Protein AF-A0A6H1ZC80-F1 (afdb_monomer)

Radius of gyration: 26.36 Å; Cα contacts (8 Å, |Δi|>4): 163; chains: 1; bounding box: 53×32×83 Å

Secondary structure (DSSP, 8-state):
---HHHHHHHHHHHHTTT-HHHHHHHTT--HHHHT-THHHHTSHHHHHHHHHHS-HHHHHHHHHHHHT-EEEEEEEEETTS-HHHHHHHHHHTT-EEEEEEE-SSEEEEEEEEE-HHHHHHHHHHHHHHTT--------------THHHHTTS--

Solvent-accessible surface area (backbone atoms only — not comparable to full-atom values): 8901 Å² total; per-residue (Å²): 129,56,49,75,52,54,54,44,17,55,55,36,16,65,76,59,75,63,42,51,35,63,9,27,43,78,38,71,44,53,69,78,54,19,76,42,46,60,72,50,72,74,28,70,36,44,52,50,54,41,51,73,79,60,32,66,72,58,52,54,50,52,37,52,51,23,64,69,32,63,39,84,42,77,50,78,42,62,64,88,58,48,73,64,59,54,46,52,57,32,46,78,72,74,24,47,79,73,46,79,46,79,58,99,78,34,25,44,35,33,25,41,33,71,31,63,66,48,27,49,54,29,50,53,55,51,36,50,74,69,65,73,50,76,77,82,78,79,76,79,90,66,85,76,61,70,70,68,62,58,73,68,72,82,115

Mean predicted aligned error: 12.0 Å

Foldseek 3Di:
DADPLLVQLVVQCVVVVRQSLVSSVVSPHDNVVSVVSCCNCVDPNNVVVCCVPPNPVVLVVLLVCLLQDKDKDKDKAFPPDDPVNVQVVCVVQPKHWDDWDDDPGIIMTIIIDRPVVSNVVSVVVVCVVVVVDDPPPPPPPDDPPVVVVVVVPPD

Sequence (155 aa):
MATVKQKKAVKKLVENGGNVSKAMEAAGYTKATAKTPQKLTESKGYAEILGEHLPDKLLAKKHKELLEATEIGHMVFPQSMSDAAIKELLATVNCTSKKIQRGDVAVHCWFWARNNKAIKDGLDLAYKIKGSYAPEKKELSGGLNLTQLCDSLDD

Structure (mmCIF, N/CA/C/O backbone):
data_AF-A0A6H1ZC80-F1
#
_entry.id   AF-A0A6H1ZC80-F1
#
loop_
_atom_site.group_PDB
_atom_site.id
_atom_site.type_symbol
_atom_site.label_atom_id
_atom_site.label_alt_id
_atom_site.label_comp_id
_atom_site.label_asym_id
_atom_site.label_entity_id
_atom_site.label_seq_id
_atom_site.pdbx_PDB_ins_code
_atom_site.Cartn_x
_atom_site.Cartn_y
_atom_site.Cartn_z
_atom_site.occupancy
_atom_site.B_iso_or_equiv
_atom_site.auth_seq_id
_atom_site.auth_comp_id
_atom_site.auth_asym_id
_atom_site.auth_atom_id
_atom_site.pdbx_PDB_model_num
ATOM 1 N N . MET A 1 1 ? -28.147 -4.164 17.551 1.00 79.50 1 MET A N 1
ATOM 2 C CA . MET A 1 1 ? -28.225 -2.716 17.279 1.00 79.50 1 MET A CA 1
ATOM 3 C C . MET A 1 1 ? -27.293 -1.966 18.213 1.00 79.50 1 MET A C 1
ATOM 5 O O . MET A 1 1 ? -27.450 -2.030 19.432 1.00 79.50 1 MET A O 1
ATOM 9 N N . ALA A 1 2 ? -26.325 -1.260 17.638 1.00 86.88 2 ALA A N 1
ATOM 10 C CA . ALA A 1 2 ? -25.368 -0.455 18.375 1.00 86.88 2 ALA A CA 1
ATOM 11 C C . ALA A 1 2 ? -26.032 0.696 19.148 1.00 86.88 2 ALA A C 1
ATOM 13 O O . ALA A 1 2 ? -26.836 1.461 18.609 1.00 86.88 2 ALA A O 1
ATOM 14 N N . THR A 1 3 ? -25.651 0.842 20.414 1.00 91.31 3 THR A N 1
ATOM 15 C CA . THR A 1 3 ? -26.177 1.888 21.300 1.00 91.31 3 THR A CA 1
ATOM 16 C C . THR A 1 3 ? -25.625 3.268 20.937 1.00 91.31 3 THR A C 1
ATOM 18 O O . THR A 1 3 ? -24.534 3.400 20.377 1.00 91.31 3 THR A O 1
ATOM 21 N N . VAL A 1 4 ? -26.337 4.330 21.332 1.00 91.75 4 VAL A N 1
ATOM 22 C CA . VAL A 1 4 ? -25.896 5.723 21.117 1.00 91.75 4 VAL A CA 1
ATOM 23 C C . VAL A 1 4 ? -24.516 5.983 21.740 1.00 91.75 4 VAL A C 1
ATOM 25 O O . VAL A 1 4 ? -23.675 6.643 21.128 1.00 91.75 4 VAL A O 1
ATOM 28 N N . LYS A 1 5 ? -24.240 5.410 22.923 1.00 90.94 5 LYS A N 1
ATOM 29 C CA . LYS A 1 5 ? -22.928 5.517 23.583 1.00 90.94 5 LYS A CA 1
ATOM 30 C C . LYS A 1 5 ? -21.819 4.821 22.791 1.00 90.94 5 LYS A C 1
ATOM 32 O O . LYS A 1 5 ? -20.749 5.405 22.643 1.00 90.94 5 LYS A O 1
ATOM 37 N N . GLN A 1 6 ? -22.077 3.635 22.234 1.00 89.06 6 GLN A N 1
ATOM 38 C CA . GLN A 1 6 ? -21.110 2.934 21.378 1.00 89.06 6 GLN A CA 1
ATOM 39 C C . GLN A 1 6 ? -20.815 3.730 20.104 1.00 89.06 6 GLN A C 1
ATOM 41 O O . GLN A 1 6 ? -19.649 3.947 19.792 1.00 89.06 6 GLN A O 1
ATOM 46 N N . LYS A 1 7 ? -21.843 4.256 19.423 1.00 90.56 7 LYS A N 1
ATOM 47 C CA . LYS A 1 7 ? -21.660 5.109 18.232 1.00 90.56 7 LYS A CA 1
ATOM 48 C C . LYS A 1 7 ? -20.801 6.339 18.539 1.00 90.56 7 LYS A C 1
ATOM 50 O O . LYS A 1 7 ? -19.865 6.649 17.804 1.00 90.56 7 LYS A O 1
ATOM 55 N N . LYS A 1 8 ? -21.067 7.010 19.666 1.00 92.69 8 LYS A N 1
ATOM 56 C CA . LYS A 1 8 ? -20.270 8.158 20.123 1.00 92.69 8 LYS A CA 1
ATOM 57 C C . LYS A 1 8 ? -18.825 7.762 20.449 1.00 92.69 8 LYS A C 1
ATOM 59 O O . LYS A 1 8 ? -17.911 8.492 20.074 1.00 92.69 8 LYS A O 1
ATOM 64 N N . ALA A 1 9 ? -18.615 6.618 21.099 1.00 90.12 9 ALA A N 1
ATOM 65 C CA . ALA A 1 9 ? -17.280 6.112 21.415 1.00 90.12 9 ALA A CA 1
ATOM 66 C C . ALA A 1 9 ? -16.478 5.779 20.153 1.00 90.12 9 ALA A C 1
ATOM 68 O O . ALA A 1 9 ? -15.327 6.189 20.061 1.00 90.12 9 ALA A O 1
ATOM 69 N N . VAL A 1 10 ? -17.079 5.129 19.150 1.00 86.88 10 VAL A N 1
ATOM 70 C CA . VAL A 1 10 ? -16.406 4.858 17.865 1.00 86.88 10 VAL A CA 1
ATOM 71 C C . VAL A 1 10 ? -16.059 6.157 17.136 1.00 86.88 10 VAL A C 1
ATOM 73 O O . VAL A 1 10 ? -14.940 6.308 16.654 1.00 86.88 10 VAL A O 1
ATOM 76 N N . LYS A 1 11 ? -16.958 7.149 17.125 1.00 88.00 11 LYS A N 1
ATOM 77 C CA . LYS A 1 11 ? -16.650 8.468 16.551 1.00 88.00 11 LYS A CA 1
ATOM 78 C C . LYS A 1 11 ? -15.438 9.115 17.237 1.00 88.00 11 LYS A C 1
ATOM 80 O O . LYS A 1 11 ? -14.509 9.558 16.568 1.00 88.00 11 LYS A O 1
ATOM 85 N N . LYS A 1 12 ? -15.411 9.111 18.575 1.00 89.25 12 LYS A N 1
ATOM 86 C CA . LYS A 1 12 ? -14.281 9.633 19.360 1.00 89.25 12 LYS A CA 1
ATOM 87 C C . LYS A 1 12 ? -13.003 8.812 19.206 1.00 89.25 12 LYS A C 1
ATOM 89 O O . LYS A 1 12 ? -11.919 9.368 19.342 1.00 89.25 12 LYS A O 1
ATOM 94 N N . LEU A 1 13 ? -13.111 7.521 18.906 1.00 86.94 13 LEU A N 1
ATOM 95 C CA . LEU A 1 13 ? -11.965 6.655 18.644 1.00 86.94 13 LEU A CA 1
ATOM 96 C C . LEU A 1 13 ? -11.207 7.117 17.401 1.00 86.94 13 LEU A C 1
ATOM 98 O O . LEU A 1 13 ? -9.985 7.237 17.449 1.00 86.94 13 LEU A O 1
ATOM 102 N N . VAL A 1 14 ? -11.941 7.415 16.327 1.00 82.75 14 VAL A N 1
ATOM 103 C CA . VAL A 1 14 ? -11.368 7.922 15.073 1.00 82.75 14 VAL A CA 1
ATOM 104 C C . VAL A 1 14 ? -10.762 9.311 15.283 1.00 82.75 14 VAL A C 1
ATOM 106 O O . VAL A 1 14 ? -9.623 9.540 14.891 1.00 82.75 14 VAL A O 1
ATOM 109 N N . GLU A 1 15 ? -11.477 10.211 15.965 1.00 83.56 15 GLU A N 1
ATOM 110 C CA . GLU A 1 15 ? -10.996 11.575 16.252 1.00 83.56 15 GLU A CA 1
ATOM 111 C C . GLU A 1 15 ? -9.719 11.593 17.116 1.00 83.56 15 GLU A C 1
ATOM 113 O O . GLU A 1 15 ? -8.847 12.430 16.906 1.00 83.56 15 GLU A O 1
ATOM 118 N N . ASN A 1 16 ? -9.578 10.657 18.063 1.00 83.44 16 ASN A N 1
ATOM 119 C CA . ASN A 1 16 ? -8.455 10.609 19.008 1.00 83.44 16 ASN A CA 1
ATOM 120 C C . ASN A 1 16 ? -7.294 9.700 18.555 1.00 83.44 16 ASN A C 1
ATOM 122 O O . ASN A 1 16 ? -6.452 9.333 19.381 1.00 83.44 16 ASN A O 1
ATOM 126 N N . GLY A 1 17 ? -7.262 9.276 17.288 1.00 75.94 17 GLY A N 1
ATOM 127 C CA . GLY A 1 17 ? -6.166 8.464 16.746 1.00 75.94 17 GLY A CA 1
ATOM 128 C C . GLY A 1 17 ? -6.081 7.041 17.314 1.00 75.94 17 GLY A C 1
ATOM 129 O O . GLY A 1 17 ? -4.992 6.486 17.424 1.00 75.94 17 GLY A O 1
ATOM 130 N N . GLY A 1 18 ? -7.212 6.445 17.704 1.00 80.50 18 GLY A N 1
ATOM 131 C CA . GLY A 1 18 ? -7.282 5.027 18.079 1.00 80.50 18 GLY A CA 1
ATOM 132 C C . GLY A 1 18 ? -7.124 4.713 19.571 1.00 80.50 18 GLY A C 1
ATOM 133 O O . GLY A 1 18 ? -7.110 3.541 19.946 1.00 80.50 18 GLY A O 1
ATOM 134 N N . ASN A 1 19 ? -7.060 5.713 20.457 1.00 88.31 19 ASN A N 1
ATOM 135 C CA . ASN A 1 19 ? -7.059 5.452 21.901 1.00 88.31 19 ASN A CA 1
ATOM 136 C C . ASN A 1 19 ? -8.477 5.130 22.418 1.00 88.31 19 ASN A C 1
ATOM 138 O O . ASN A 1 19 ? -9.277 6.030 22.694 1.00 88.31 19 ASN A O 1
ATOM 142 N N . VAL A 1 20 ? -8.769 3.834 22.570 1.00 87.31 20 VAL A N 1
ATOM 143 C CA . VAL A 1 20 ? -10.092 3.317 22.965 1.00 87.31 20 VAL A CA 1
ATOM 144 C C . VAL A 1 20 ? -10.530 3.812 24.339 1.00 87.31 20 VAL A C 1
ATOM 146 O O . VAL A 1 20 ? -11.660 4.276 24.483 1.00 87.31 20 VAL A O 1
ATOM 149 N N . SER A 1 21 ? -9.646 3.793 25.335 1.00 90.31 21 SER A N 1
ATOM 150 C CA . SER A 1 21 ? -9.979 4.238 26.692 1.00 90.31 21 SER A CA 1
ATOM 151 C C . SER A 1 21 ? -10.374 5.714 26.726 1.00 90.31 21 SER A C 1
ATOM 153 O O . SER A 1 21 ? -11.440 6.051 27.241 1.00 90.31 21 SER A O 1
ATOM 155 N N . LYS A 1 22 ? -9.588 6.596 26.091 1.00 90.88 22 LYS A N 1
ATOM 156 C CA . LYS A 1 22 ? -9.919 8.031 26.000 1.00 90.88 22 LYS A CA 1
ATOM 157 C C . LYS A 1 22 ? -11.225 8.272 25.241 1.00 90.88 22 LYS A C 1
ATOM 159 O O . LYS A 1 22 ? -12.021 9.128 25.624 1.00 90.88 22 LYS A O 1
ATOM 164 N N . ALA A 1 23 ? -11.466 7.512 24.175 1.00 91.69 23 ALA A N 1
ATOM 165 C CA . ALA A 1 23 ? -12.700 7.605 23.404 1.00 91.69 23 ALA A CA 1
ATOM 166 C C . ALA A 1 23 ? -13.936 7.177 24.214 1.00 91.69 23 ALA A C 1
ATOM 168 O O . ALA A 1 23 ? -14.985 7.818 24.122 1.00 91.69 23 ALA A O 1
ATOM 169 N N . MET A 1 24 ? -13.806 6.140 25.048 1.00 93.31 24 MET A N 1
ATOM 170 C CA . MET A 1 24 ? -14.853 5.706 25.976 1.00 93.31 24 MET A CA 1
ATOM 171 C C . MET A 1 24 ? -15.139 6.771 27.043 1.00 93.31 24 MET A C 1
ATOM 173 O O . MET A 1 24 ? -16.303 7.095 27.280 1.00 93.31 24 MET A O 1
ATOM 177 N N . GLU A 1 25 ? -14.116 7.380 27.644 1.00 93.69 25 GLU A N 1
ATOM 178 C CA . GLU A 1 25 ? -14.319 8.477 28.605 1.00 93.69 25 GLU A CA 1
ATOM 179 C C . GLU A 1 25 ? -15.048 9.664 27.957 1.00 93.69 25 GLU A C 1
ATOM 181 O O . GLU A 1 25 ? -16.074 10.116 28.467 1.00 93.69 25 GLU A O 1
ATOM 186 N N . ALA A 1 26 ? -14.608 10.094 26.768 1.00 91.94 26 ALA A N 1
ATOM 187 C CA . ALA A 1 26 ? -15.251 11.171 26.007 1.00 91.94 26 ALA A CA 1
ATOM 188 C C . ALA A 1 26 ? -16.694 10.839 25.564 1.00 91.94 26 ALA A C 1
ATOM 190 O O . ALA A 1 26 ? -17.511 11.733 25.309 1.00 91.94 26 ALA A O 1
ATOM 191 N N . ALA A 1 27 ? -17.032 9.552 25.472 1.00 92.62 27 ALA A N 1
ATOM 192 C CA . ALA A 1 27 ? -18.383 9.077 25.192 1.00 92.62 27 ALA A CA 1
ATOM 193 C C . ALA A 1 27 ? -19.270 8.943 26.445 1.00 92.62 27 ALA A C 1
ATOM 195 O O . ALA A 1 27 ? -20.462 8.658 26.307 1.00 92.62 27 ALA A O 1
ATOM 196 N N . GLY A 1 28 ? -18.735 9.198 27.644 1.00 93.25 28 GLY A N 1
ATOM 197 C CA . GLY A 1 28 ? -19.478 9.164 28.908 1.00 93.25 28 GLY A CA 1
ATOM 198 C C . GLY A 1 28 ? -19.531 7.782 29.566 1.00 93.25 28 GLY A C 1
ATOM 199 O O . GLY A 1 28 ? -20.511 7.460 30.248 1.00 93.25 28 GLY A O 1
ATOM 200 N N . TYR A 1 29 ? -18.521 6.940 29.330 1.00 92.56 29 TYR A N 1
ATOM 201 C CA . TYR A 1 29 ? -18.286 5.738 30.133 1.00 92.56 29 TYR A CA 1
ATOM 202 C C . TYR A 1 29 ? -17.567 6.098 31.438 1.00 92.56 29 TYR A C 1
ATOM 204 O O . TYR A 1 29 ? -16.821 7.072 31.509 1.00 92.56 29 TYR A O 1
ATOM 212 N N . THR A 1 30 ? -17.771 5.291 32.482 1.00 94.19 30 THR A N 1
ATOM 213 C CA . THR A 1 30 ? -17.036 5.459 33.743 1.00 94.19 30 THR A CA 1
ATOM 214 C C . THR A 1 30 ? -15.552 5.161 33.540 1.00 94.19 30 THR A C 1
ATOM 216 O O . THR A 1 30 ? -15.201 4.289 32.742 1.00 94.19 30 THR A O 1
ATOM 219 N N . LYS A 1 31 ? -14.675 5.815 34.316 1.00 92.38 31 LYS A N 1
ATOM 220 C CA . LYS A 1 31 ? -13.219 5.570 34.274 1.00 92.38 31 LYS A CA 1
ATOM 221 C C . LYS A 1 31 ? -12.872 4.086 34.444 1.00 92.38 31 LYS A C 1
ATOM 223 O O . LYS A 1 31 ? -12.019 3.565 33.739 1.00 92.38 31 LYS A O 1
ATOM 228 N N . ALA A 1 32 ? -13.578 3.383 35.333 1.00 92.00 32 ALA A N 1
ATOM 229 C CA . ALA A 1 32 ? -13.392 1.945 35.538 1.00 92.00 32 ALA A CA 1
ATOM 230 C C . ALA A 1 32 ? -13.679 1.129 34.265 1.00 92.00 32 ALA A C 1
ATOM 232 O O . ALA A 1 32 ? -12.927 0.221 33.925 1.00 92.00 32 ALA A O 1
ATOM 233 N N . THR A 1 33 ? -14.733 1.482 33.523 1.00 89.25 33 THR A N 1
ATOM 234 C CA . THR A 1 33 ? -15.087 0.789 32.276 1.00 89.25 33 THR A CA 1
ATOM 235 C C . THR A 1 33 ? -14.151 1.174 31.135 1.00 89.25 33 THR A C 1
ATOM 237 O O . THR A 1 33 ? -13.750 0.310 30.363 1.00 89.25 33 THR A O 1
ATO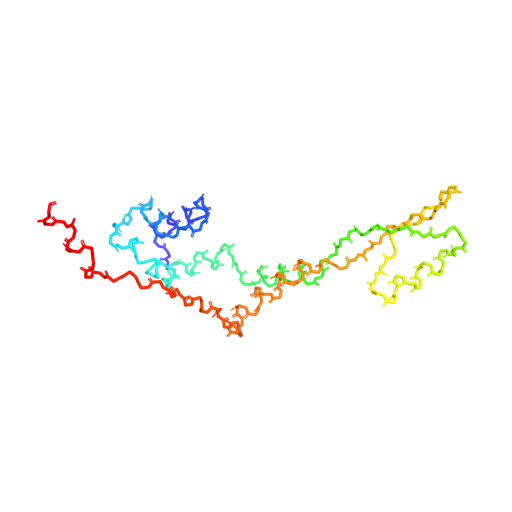M 240 N N . ALA A 1 34 ? -13.759 2.446 31.042 1.00 91.81 34 ALA A N 1
ATOM 241 C CA . ALA A 1 34 ? -12.821 2.925 30.029 1.00 91.81 34 ALA A CA 1
ATOM 242 C C . ALA A 1 34 ? -11.422 2.301 30.165 1.00 91.81 34 ALA A C 1
ATOM 244 O O . ALA A 1 34 ? -10.748 2.080 29.160 1.00 91.81 34 ALA A O 1
ATOM 245 N N . LYS A 1 35 ? -11.007 1.934 31.385 1.00 92.31 35 LYS A N 1
ATOM 246 C CA . LYS A 1 35 ? -9.788 1.144 31.634 1.00 92.31 35 LYS A CA 1
ATOM 247 C C . LYS A 1 35 ? -9.870 -0.307 31.133 1.00 92.31 35 LYS A C 1
ATOM 249 O O . LYS A 1 35 ? -8.862 -0.999 31.159 1.00 92.31 35 LYS A O 1
ATOM 254 N N . THR A 1 36 ? -11.037 -0.772 30.675 1.00 91.38 36 THR A N 1
ATOM 255 C CA . THR A 1 36 ? -11.239 -2.112 30.090 1.00 91.38 36 THR A CA 1
ATOM 256 C C . THR A 1 36 ? -11.784 -1.999 28.653 1.00 91.38 36 THR A C 1
ATOM 258 O O . THR A 1 36 ? -12.970 -2.255 28.415 1.00 91.38 36 THR A O 1
ATOM 261 N N . PRO A 1 37 ? -10.956 -1.584 27.676 1.00 87.12 37 PRO A N 1
ATOM 262 C CA . PRO A 1 37 ? -11.391 -1.296 26.303 1.00 87.12 37 PRO A CA 1
ATOM 263 C C . PRO A 1 37 ? -12.020 -2.491 25.566 1.00 87.12 37 PRO A C 1
ATOM 265 O O . PRO A 1 37 ? -12.864 -2.287 24.692 1.00 87.12 37 PRO A O 1
ATOM 268 N N . GLN A 1 38 ? -11.690 -3.724 25.967 1.00 87.75 38 GLN A N 1
ATOM 269 C CA . GLN A 1 38 ? -12.235 -4.971 25.412 1.00 87.75 38 GLN A CA 1
ATOM 270 C C . GLN A 1 38 ? -13.767 -5.004 25.472 1.00 87.75 38 GLN A C 1
ATOM 272 O O . GLN A 1 38 ? -14.423 -5.444 24.531 1.00 87.75 38 GLN A O 1
ATOM 277 N N . LYS A 1 39 ? -14.359 -4.422 26.527 1.00 87.62 39 LYS A N 1
ATOM 278 C CA . LYS A 1 39 ? -15.821 -4.341 26.691 1.00 87.62 39 LYS A CA 1
ATOM 279 C C . LYS A 1 39 ? -16.511 -3.568 25.567 1.00 87.62 39 LYS A C 1
ATOM 281 O O . LYS A 1 39 ? -17.695 -3.790 25.322 1.00 87.62 39 LYS A O 1
ATOM 286 N N . LEU A 1 40 ? -15.806 -2.643 24.911 1.00 87.25 40 LEU A N 1
ATOM 287 C CA . LEU A 1 40 ? -16.303 -1.958 23.722 1.00 87.25 40 LEU A CA 1
ATOM 288 C C . LEU A 1 40 ? -15.947 -2.743 22.458 1.00 87.25 40 LEU A C 1
ATOM 290 O O . LEU A 1 40 ? -16.848 -3.040 21.677 1.00 87.25 40 LEU A O 1
ATOM 294 N N . THR A 1 41 ? -14.672 -3.082 22.259 1.00 85.19 41 THR A N 1
ATOM 295 C CA . THR A 1 41 ? -14.176 -3.633 20.984 1.00 85.19 41 THR A CA 1
ATOM 296 C C . THR A 1 41 ? -14.695 -5.035 20.671 1.00 85.19 41 THR A C 1
ATOM 298 O O . THR A 1 41 ? -14.851 -5.369 19.503 1.00 85.19 41 THR A O 1
ATOM 301 N N . GLU A 1 42 ? -15.015 -5.838 21.687 1.00 86.44 42 GLU A N 1
ATOM 302 C CA . GLU A 1 42 ? -15.589 -7.186 21.529 1.00 86.44 42 GLU A CA 1
ATOM 303 C C . GLU A 1 42 ? -17.127 -7.175 21.554 1.00 86.44 42 GLU A C 1
ATOM 305 O O . GLU A 1 42 ? -17.784 -8.208 21.424 1.00 86.44 42 GLU A O 1
ATOM 310 N N . SER A 1 43 ? -17.741 -6.001 21.732 1.00 88.69 43 SER A N 1
ATOM 311 C CA . SER A 1 43 ? -19.196 -5.898 21.800 1.00 88.69 43 SER A CA 1
ATOM 312 C C . SER A 1 43 ? -19.844 -6.034 20.419 1.00 88.69 43 SER A C 1
ATOM 314 O O . SER A 1 43 ? -19.366 -5.486 19.426 1.00 88.69 43 SER A O 1
ATOM 316 N N . LYS A 1 44 ? -21.020 -6.677 20.368 1.00 88.00 44 LYS A N 1
ATOM 317 C CA . LYS A 1 44 ? -21.809 -6.824 19.129 1.00 88.00 44 LYS A CA 1
ATOM 318 C C . LYS A 1 44 ? -22.092 -5.481 18.445 1.00 88.00 44 LYS A C 1
ATOM 320 O O . LYS A 1 44 ? -21.993 -5.374 17.233 1.00 88.00 44 LYS A O 1
ATOM 325 N N . GLY A 1 45 ? -22.396 -4.439 19.225 1.00 85.88 45 GLY A N 1
ATOM 326 C CA . GLY A 1 45 ? -22.665 -3.102 18.689 1.00 85.88 45 GLY A CA 1
ATOM 327 C C . GLY A 1 45 ? -21.450 -2.461 18.014 1.00 85.88 45 GLY A C 1
ATOM 328 O O . GLY A 1 45 ? -21.609 -1.746 17.033 1.00 85.88 45 GLY A O 1
ATOM 329 N N . TYR A 1 46 ? -20.238 -2.732 18.497 1.00 83.31 46 TYR A N 1
ATOM 330 C CA . TYR A 1 46 ? -19.014 -2.265 17.846 1.00 83.31 46 TYR A CA 1
ATOM 331 C C . TYR A 1 46 ? -18.778 -2.992 16.517 1.00 83.31 46 TYR A C 1
ATOM 333 O O . TYR A 1 46 ? -18.511 -2.340 15.510 1.00 83.31 46 TYR A O 1
ATOM 341 N N . ALA A 1 47 ? -18.970 -4.315 16.493 1.00 82.19 47 ALA A N 1
ATOM 342 C CA . ALA A 1 47 ? -18.890 -5.108 15.267 1.00 82.19 47 ALA A CA 1
ATOM 343 C C . ALA A 1 47 ? -19.917 -4.660 14.207 1.00 82.19 47 ALA A C 1
ATOM 345 O O . ALA A 1 47 ? -19.572 -4.553 13.036 1.00 82.19 47 ALA A O 1
ATOM 346 N N . GLU A 1 48 ? -21.149 -4.328 14.609 1.00 84.81 48 GLU A N 1
ATOM 347 C CA . GLU A 1 48 ? -22.173 -3.782 13.702 1.00 84.81 48 GLU A CA 1
ATOM 348 C C . GLU A 1 48 ? -21.744 -2.441 13.078 1.00 84.81 48 GLU A C 1
ATOM 350 O O . GLU A 1 48 ? -21.848 -2.274 11.865 1.00 84.81 48 GLU A O 1
ATOM 355 N N . ILE A 1 49 ? -21.217 -1.504 13.882 1.00 83.88 49 ILE A N 1
ATOM 356 C CA . ILE A 1 49 ? -20.724 -0.203 13.388 1.00 83.88 49 ILE A CA 1
ATOM 357 C C . ILE A 1 49 ? -19.562 -0.404 12.403 1.00 83.88 49 ILE A C 1
ATOM 359 O O . ILE A 1 49 ? -19.495 0.275 11.377 1.00 83.88 49 ILE A O 1
ATOM 363 N N . LEU A 1 50 ? -18.648 -1.333 12.700 1.00 80.62 50 LEU A N 1
ATOM 364 C CA . LEU A 1 50 ? -17.559 -1.672 11.785 1.00 80.62 50 LEU A CA 1
ATOM 365 C C . LEU A 1 50 ? -18.077 -2.298 10.492 1.00 80.62 50 LEU A C 1
ATOM 367 O O . LEU A 1 50 ? -17.620 -1.903 9.430 1.00 80.62 50 LEU A O 1
ATOM 371 N N . GLY A 1 51 ? -19.048 -3.208 10.550 1.00 76.38 51 GLY A N 1
ATOM 372 C CA . GLY A 1 51 ? -19.644 -3.793 9.348 1.00 76.38 51 GLY A CA 1
ATOM 373 C C . GLY A 1 51 ? -20.326 -2.755 8.449 1.00 76.38 51 GLY A C 1
ATOM 374 O O . GLY A 1 51 ? -20.257 -2.866 7.227 1.00 76.38 51 GLY A O 1
ATOM 375 N N . GLU A 1 52 ? -20.938 -1.724 9.041 1.00 82.00 52 GLU A N 1
ATOM 376 C CA . GLU A 1 52 ? -21.587 -0.626 8.311 1.00 82.00 52 GLU A CA 1
ATOM 377 C C . GLU A 1 52 ? -20.572 0.303 7.623 1.00 82.00 52 GLU A C 1
ATOM 379 O O . GLU A 1 52 ? -20.738 0.654 6.454 1.00 82.00 52 GLU A O 1
ATOM 384 N N . HIS A 1 53 ? -19.506 0.697 8.326 1.00 79.56 53 HIS A N 1
ATOM 385 C CA . HIS A 1 53 ? -18.558 1.701 7.825 1.00 79.56 53 HIS A CA 1
ATOM 386 C C . HIS A 1 53 ? -17.298 1.125 7.175 1.00 79.56 53 HIS A C 1
ATOM 388 O O . HIS A 1 53 ? -16.635 1.809 6.394 1.00 79.56 53 HIS A O 1
ATOM 394 N N . LEU A 1 54 ? -16.956 -0.118 7.491 1.00 77.00 54 LEU A N 1
ATOM 395 C CA . LEU A 1 54 ? -15.765 -0.813 7.022 1.00 77.00 54 LEU A CA 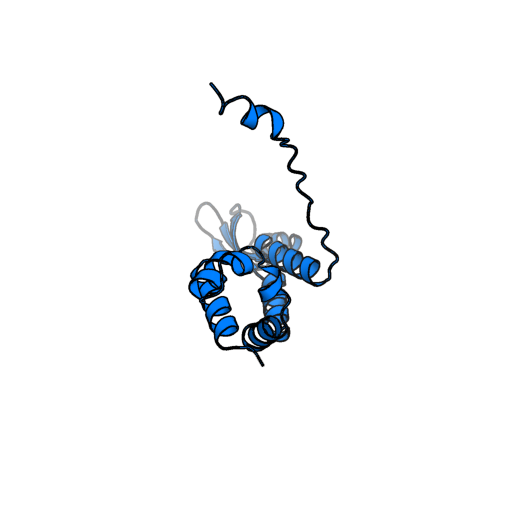1
ATOM 396 C C . LEU A 1 54 ? -16.112 -2.263 6.631 1.00 77.00 54 LEU A C 1
ATOM 398 O O . LEU A 1 54 ? -15.608 -3.209 7.235 1.00 77.00 54 LEU A O 1
ATOM 402 N N . PRO A 1 55 ? -16.977 -2.457 5.619 1.00 80.75 55 PRO A N 1
ATOM 403 C CA . PRO A 1 55 ? -17.399 -3.789 5.211 1.00 80.75 55 PRO A CA 1
ATOM 404 C C . PRO A 1 55 ? -16.229 -4.594 4.630 1.00 80.75 55 PRO A C 1
ATOM 406 O O . PRO A 1 55 ? -15.419 -4.069 3.858 1.00 80.75 55 PRO A O 1
ATOM 409 N N . ASP A 1 56 ? -16.204 -5.900 4.898 1.00 76.75 56 ASP A N 1
ATOM 410 C CA . ASP A 1 56 ? -15.133 -6.814 4.465 1.00 76.75 56 ASP A CA 1
ATOM 411 C C . ASP A 1 56 ? -14.870 -6.769 2.957 1.00 76.75 56 ASP A C 1
ATOM 413 O O . ASP A 1 56 ? -13.728 -6.837 2.505 1.00 76.75 56 ASP A O 1
ATOM 417 N N . LYS A 1 57 ? -15.922 -6.585 2.149 1.00 80.75 57 LYS A N 1
ATOM 418 C CA . LYS A 1 57 ? -15.796 -6.452 0.691 1.00 80.75 57 LYS A CA 1
ATOM 419 C C . LYS A 1 57 ? -14.965 -5.228 0.294 1.00 80.75 57 LYS A C 1
ATOM 421 O O . LYS A 1 57 ? -14.193 -5.296 -0.664 1.00 80.75 57 LYS A O 1
ATOM 426 N N . LEU A 1 58 ? -15.120 -4.112 1.008 1.00 80.75 58 LEU A N 1
ATOM 427 C CA . LEU A 1 58 ? -14.334 -2.902 0.772 1.00 80.75 58 LEU A CA 1
ATOM 428 C C . LEU A 1 58 ? -12.885 -3.108 1.218 1.00 80.75 58 LEU A C 1
ATOM 430 O O . LEU A 1 58 ? -11.975 -2.755 0.469 1.00 80.75 58 LEU A O 1
ATOM 434 N N . LEU A 1 59 ? -12.671 -3.732 2.380 1.00 81.19 59 LEU A N 1
ATOM 435 C CA . LEU A 1 59 ? -11.335 -4.086 2.867 1.00 81.19 59 LEU A CA 1
ATOM 436 C C . LEU A 1 59 ? -10.591 -4.991 1.882 1.00 81.19 59 LEU A C 1
ATOM 438 O O . LEU A 1 59 ? -9.480 -4.666 1.468 1.00 81.19 59 LEU A O 1
ATOM 442 N N . ALA A 1 60 ? -11.227 -6.072 1.425 1.00 83.75 60 ALA A N 1
ATOM 443 C CA . ALA A 1 60 ? -10.650 -6.990 0.446 1.00 83.75 60 ALA A CA 1
ATOM 444 C C . ALA A 1 60 ? -10.297 -6.277 -0.868 1.00 83.75 60 ALA A C 1
ATOM 446 O O . ALA A 1 60 ? -9.221 -6.499 -1.429 1.00 83.75 60 ALA A O 1
ATOM 447 N N . LYS A 1 61 ? -11.166 -5.368 -1.333 1.00 86.81 61 LYS A N 1
ATOM 448 C CA . LYS A 1 61 ? -10.885 -4.535 -2.509 1.00 86.81 61 LYS A CA 1
ATOM 449 C C . LYS A 1 61 ? -9.633 -3.678 -2.295 1.00 86.81 61 LYS A C 1
ATOM 451 O O . LYS A 1 61 ? -8.755 -3.676 -3.152 1.00 86.81 61 LYS A O 1
ATOM 456 N N . LYS A 1 62 ? -9.520 -2.994 -1.153 1.00 86.50 62 LYS A N 1
ATOM 457 C CA . LYS A 1 62 ? -8.352 -2.158 -0.829 1.00 86.50 62 LYS A CA 1
ATOM 458 C C . LYS A 1 62 ? -7.067 -2.964 -0.655 1.00 86.50 62 LYS A C 1
ATOM 460 O O . LYS A 1 62 ? -6.014 -2.519 -1.097 1.00 86.50 62 LYS A O 1
ATOM 465 N N . HIS A 1 63 ? -7.144 -4.168 -0.098 1.00 82.62 63 HIS A N 1
ATOM 466 C CA . HIS A 1 63 ? -5.992 -5.067 -0.019 1.00 82.62 63 HIS A CA 1
ATOM 467 C C . HIS A 1 63 ? -5.501 -5.482 -1.405 1.00 82.62 63 HIS A C 1
ATOM 469 O O . HIS A 1 63 ? -4.299 -5.448 -1.659 1.00 82.62 63 HIS A O 1
ATOM 475 N N . LYS A 1 64 ? -6.415 -5.807 -2.327 1.00 86.88 64 LYS A N 1
ATOM 476 C CA . LYS A 1 64 ? -6.049 -6.090 -3.718 1.00 86.88 64 LYS A CA 1
ATOM 477 C C . LYS A 1 64 ? -5.368 -4.886 -4.381 1.00 86.88 64 LYS A C 1
ATOM 479 O O . LYS A 1 64 ? -4.323 -5.057 -4.997 1.00 86.88 64 LYS A O 1
ATOM 484 N N . GLU A 1 65 ? -5.908 -3.681 -4.188 1.00 88.81 65 GLU A N 1
ATOM 485 C CA . GLU A 1 65 ? -5.303 -2.441 -4.701 1.00 88.81 65 GLU A CA 1
ATOM 486 C C . GLU A 1 65 ? -3.863 -2.240 -4.182 1.00 88.81 65 GLU A C 1
ATOM 488 O O . GLU A 1 65 ? -2.995 -1.830 -4.947 1.00 88.81 65 GLU A O 1
ATOM 493 N N . LEU A 1 66 ? -3.572 -2.576 -2.917 1.00 88.44 66 LEU A N 1
ATOM 494 C CA . LEU A 1 66 ? -2.209 -2.525 -2.365 1.00 88.44 66 LEU A CA 1
ATOM 495 C C . LEU A 1 66 ? -1.272 -3.575 -2.978 1.00 88.44 66 LEU A C 1
ATOM 497 O O . LEU A 1 66 ? -0.110 -3.277 -3.245 1.00 88.44 66 LEU A O 1
ATOM 501 N N . LEU A 1 67 ? -1.762 -4.794 -3.222 1.00 86.00 67 LEU A N 1
ATOM 502 C CA . LEU A 1 67 ? -0.980 -5.872 -3.847 1.00 86.00 67 LEU A CA 1
ATOM 503 C C . LEU A 1 67 ? -0.591 -5.565 -5.301 1.00 86.00 67 LEU A C 1
ATOM 505 O O . LEU A 1 67 ? 0.449 -6.025 -5.788 1.00 86.00 67 LEU A O 1
ATOM 509 N N . GLU A 1 68 ? -1.426 -4.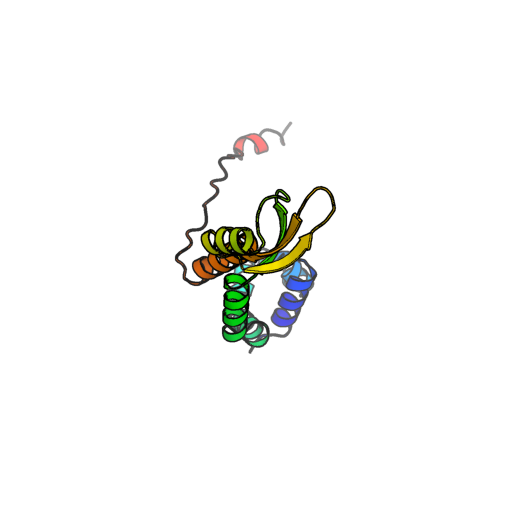783 -5.978 1.00 89.38 68 GLU A N 1
ATOM 510 C CA . GLU A 1 68 ? -1.246 -4.340 -7.360 1.00 89.38 68 GLU A CA 1
ATOM 511 C C . GLU A 1 68 ?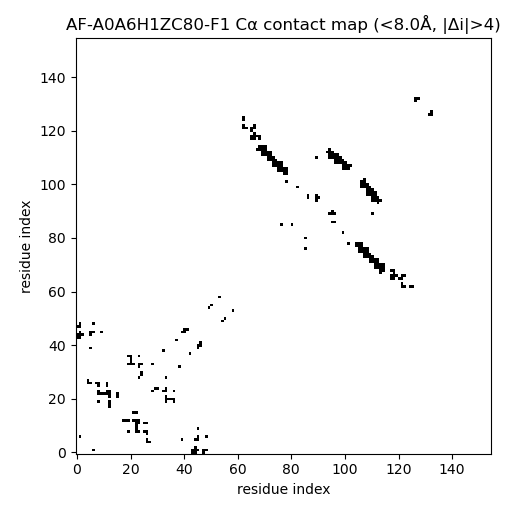 -0.611 -2.940 -7.446 1.00 89.38 68 GLU A C 1
ATOM 513 O O . GLU A 1 68 ? -0.420 -2.418 -8.543 1.00 89.38 68 GLU A O 1
ATOM 51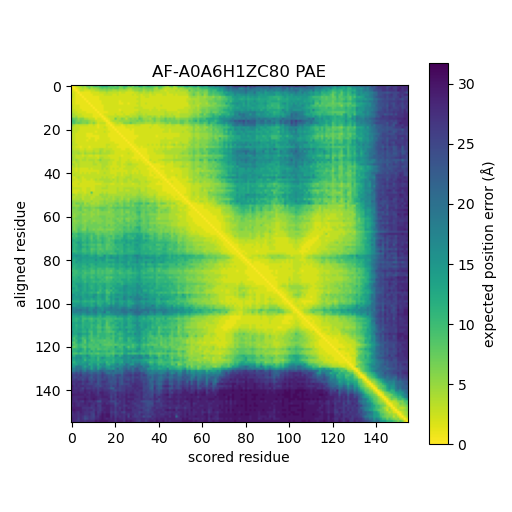8 N N . ALA A 1 69 ? -0.256 -2.325 -6.311 1.00 91.00 69 ALA A N 1
ATOM 519 C CA . ALA A 1 69 ? 0.243 -0.959 -6.277 1.00 91.00 69 ALA A CA 1
ATOM 520 C C . ALA A 1 69 ? 1.572 -0.810 -7.033 1.00 91.00 69 ALA A C 1
ATOM 522 O O . ALA A 1 69 ? 2.547 -1.533 -6.799 1.00 91.00 69 ALA A O 1
ATOM 523 N N . THR A 1 70 ? 1.624 0.199 -7.900 1.00 93.50 70 THR A N 1
ATOM 524 C CA . THR A 1 70 ? 2.815 0.584 -8.662 1.00 93.50 70 THR A CA 1
ATOM 525 C C . THR A 1 70 ? 3.205 2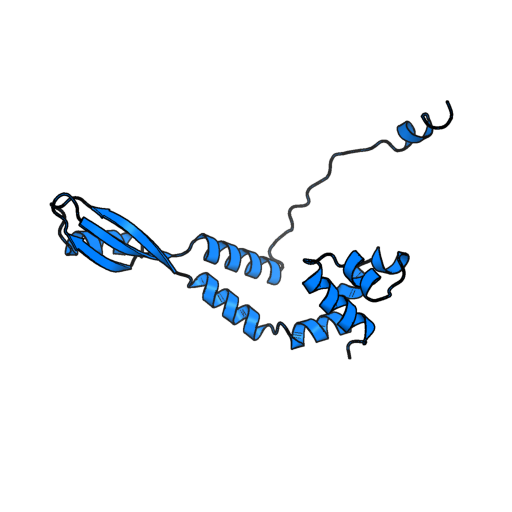.029 -8.386 1.00 93.50 70 THR A C 1
ATOM 527 O O . THR A 1 70 ? 2.346 2.874 -8.137 1.00 93.50 70 THR A O 1
ATOM 530 N N . GLU A 1 71 ? 4.491 2.332 -8.494 1.00 93.88 71 GLU A N 1
ATOM 531 C CA . GLU A 1 71 ? 5.049 3.676 -8.374 1.00 93.88 71 GLU A CA 1
ATOM 532 C C . GLU A 1 71 ? 5.891 4.047 -9.598 1.00 93.88 71 GLU A C 1
ATOM 534 O O . GLU A 1 71 ? 6.305 3.184 -10.376 1.00 93.88 71 GLU A O 1
ATOM 539 N N . ILE A 1 72 ? 6.113 5.348 -9.796 1.00 95.44 72 ILE A N 1
ATOM 540 C CA . ILE A 1 72 ? 6.983 5.833 -10.868 1.00 95.44 72 ILE A CA 1
ATOM 541 C C . ILE A 1 72 ? 8.422 5.789 -10.362 1.00 95.44 72 ILE A C 1
ATOM 543 O O . ILE A 1 72 ? 8.808 6.588 -9.513 1.00 95.44 72 ILE A O 1
ATOM 547 N N . GLY A 1 73 ? 9.209 4.881 -10.929 1.00 93.44 73 GLY A N 1
ATOM 548 C CA . GLY A 1 73 ? 10.658 4.874 -10.805 1.00 93.44 73 GLY A CA 1
ATOM 549 C C . GLY A 1 73 ? 11.307 5.768 -11.859 1.00 93.44 73 GLY A C 1
ATOM 550 O O . GLY A 1 73 ? 10.753 5.998 -12.940 1.00 93.44 73 GLY A O 1
ATOM 551 N N . HIS A 1 74 ? 12.505 6.253 -11.550 1.00 94.81 74 HIS A N 1
ATOM 552 C CA . HIS A 1 74 ? 13.379 6.952 -12.486 1.00 94.81 74 HIS A CA 1
ATOM 553 C C . HIS A 1 74 ? 14.767 6.320 -12.432 1.00 94.81 74 HIS A C 1
ATOM 555 O O . HIS A 1 74 ? 15.299 6.072 -11.353 1.00 94.81 74 HIS A O 1
ATOM 561 N N . MET A 1 75 ? 15.335 6.040 -13.601 1.00 94.44 75 MET A N 1
ATOM 562 C CA . MET A 1 75 ? 16.702 5.553 -13.732 1.00 94.44 75 MET A CA 1
ATOM 563 C C . MET A 1 75 ? 17.366 6.195 -14.944 1.00 94.44 75 MET A C 1
ATOM 565 O O . MET A 1 75 ? 16.702 6.602 -15.904 1.00 94.44 75 MET A O 1
ATOM 569 N N . VAL A 1 76 ? 18.686 6.314 -14.875 1.00 94.94 76 VAL A N 1
ATOM 570 C CA . VAL A 1 76 ? 19.511 6.923 -15.912 1.00 94.94 76 VAL A CA 1
ATOM 571 C C . VAL A 1 76 ? 20.374 5.840 -16.542 1.00 94.94 76 VAL A C 1
ATOM 573 O O . VAL A 1 76 ? 20.978 5.033 -15.841 1.00 94.94 76 VAL A O 1
ATOM 576 N N . PHE A 1 77 ? 20.416 5.836 -17.867 1.00 94.94 77 PHE A N 1
ATOM 577 C CA . PHE A 1 77 ? 21.154 4.882 -18.681 1.00 94.94 77 PHE A CA 1
ATOM 578 C C . PHE A 1 77 ? 22.200 5.598 -19.546 1.00 94.94 77 PHE A C 1
ATOM 580 O O . PHE A 1 77 ? 22.012 6.772 -19.890 1.00 94.94 77 PHE A O 1
ATOM 587 N N . PRO A 1 78 ? 23.288 4.908 -19.934 1.00 94.25 78 PRO A N 1
ATOM 588 C CA . PRO A 1 78 ? 24.263 5.457 -20.870 1.00 94.25 78 PRO A CA 1
ATOM 589 C C . PRO A 1 78 ? 23.640 5.664 -22.257 1.00 94.25 78 PRO A C 1
ATOM 591 O O . PRO A 1 78 ? 22.792 4.884 -22.692 1.00 94.25 78 PRO A O 1
ATOM 594 N N . GLN A 1 79 ? 24.093 6.689 -22.985 1.00 93.38 79 GLN A N 1
ATOM 595 C CA . GLN A 1 79 ? 23.591 7.003 -24.332 1.00 93.38 79 GLN A CA 1
ATOM 596 C C . GLN A 1 79 ? 23.740 5.872 -25.348 1.00 93.38 79 GLN A C 1
ATOM 598 O O . GLN A 1 79 ? 22.893 5.732 -26.233 1.00 93.38 79 GLN A O 1
ATOM 603 N N . SER A 1 80 ? 24.801 5.077 -25.211 1.00 93.12 80 SER A N 1
ATOM 604 C CA . SER A 1 80 ? 25.101 3.946 -26.089 1.00 93.12 80 SER A CA 1
ATOM 605 C C . SER A 1 80 ? 24.059 2.830 -26.009 1.00 93.12 80 SER A C 1
ATOM 607 O O . SER A 1 80 ? 23.975 2.009 -26.919 1.00 93.12 80 SER A O 1
ATOM 609 N N . MET A 1 81 ? 23.251 2.789 -24.947 1.00 93.50 81 MET A N 1
ATOM 610 C CA . MET A 1 81 ? 22.211 1.781 -24.791 1.00 93.50 81 MET A CA 1
ATOM 611 C C . MET A 1 81 ? 20.983 2.150 -25.625 1.00 93.50 81 MET A C 1
ATOM 613 O O . MET A 1 81 ? 20.483 3.273 -25.552 1.00 93.50 81 MET A O 1
ATOM 617 N N . SER A 1 82 ? 20.481 1.205 -26.419 1.00 94.12 82 SER A N 1
ATOM 618 C CA . SER A 1 82 ? 19.273 1.391 -27.227 1.00 94.12 82 SER A CA 1
ATOM 619 C C . SER A 1 82 ? 18.005 1.349 -26.368 1.00 94.12 82 SER A C 1
ATOM 621 O O . SER A 1 82 ? 17.972 0.735 -25.302 1.00 94.12 82 SER A O 1
ATOM 623 N N . ASP A 1 83 ? 16.923 1.964 -26.848 1.00 92.56 83 ASP A N 1
ATOM 624 C CA . ASP A 1 83 ? 15.626 1.934 -26.156 1.00 92.56 83 ASP A CA 1
ATOM 625 C C . ASP A 1 83 ? 15.090 0.500 -26.003 1.00 92.56 83 ASP A C 1
ATOM 627 O O . ASP A 1 83 ? 14.414 0.195 -25.022 1.00 92.56 83 ASP A O 1
ATOM 631 N N . ALA A 1 84 ? 15.400 -0.385 -26.959 1.00 94.19 84 ALA A N 1
ATOM 632 C CA . ALA A 1 84 ? 15.047 -1.802 -26.898 1.00 94.19 84 ALA A CA 1
ATOM 633 C C . ALA A 1 84 ? 15.780 -2.509 -25.749 1.00 94.19 84 ALA A C 1
ATOM 635 O O . ALA A 1 84 ? 15.130 -3.142 -24.922 1.00 94.19 84 ALA A O 1
ATOM 636 N N . ALA A 1 85 ? 17.095 -2.303 -25.627 1.00 94.38 85 ALA A N 1
ATOM 637 C CA . ALA A 1 85 ? 17.886 -2.867 -24.535 1.00 94.38 85 ALA A CA 1
ATOM 638 C C . ALA A 1 85 ? 17.422 -2.352 -23.159 1.00 94.38 85 ALA A C 1
ATOM 640 O O . ALA A 1 85 ? 17.328 -3.123 -22.206 1.00 94.38 85 ALA A O 1
ATOM 641 N N . ILE A 1 86 ? 17.056 -1.066 -23.057 1.00 94.00 86 ILE A N 1
ATOM 642 C CA . ILE A 1 86 ? 16.481 -0.490 -21.827 1.00 94.00 86 ILE A CA 1
ATOM 643 C C . ILE A 1 86 ? 15.163 -1.190 -21.461 1.00 94.00 86 ILE A C 1
ATOM 645 O O . ILE A 1 86 ? 14.943 -1.530 -20.297 1.00 94.00 86 ILE A O 1
ATOM 649 N N . LYS A 1 87 ? 14.278 -1.420 -22.439 1.00 94.88 87 LYS A N 1
ATOM 650 C CA . LYS A 1 87 ? 12.999 -2.111 -22.216 1.00 94.88 87 LYS A CA 1
ATOM 651 C C . LYS A 1 87 ? 13.193 -3.569 -21.808 1.00 94.88 87 LYS A C 1
ATOM 653 O O . LYS A 1 87 ? 12.511 -4.016 -20.890 1.00 94.88 87 LYS A O 1
ATOM 658 N N . GLU A 1 88 ? 14.119 -4.280 -22.446 1.00 95.12 88 GLU A N 1
ATOM 659 C CA . GLU A 1 88 ? 14.462 -5.660 -22.086 1.00 95.12 88 GLU A CA 1
ATOM 660 C C . GLU A 1 88 ? 14.991 -5.740 -20.655 1.00 95.12 88 GLU A C 1
ATOM 662 O O . GLU A 1 88 ? 14.501 -6.553 -19.872 1.00 95.12 88 GLU A O 1
ATOM 667 N N . LEU A 1 89 ? 15.903 -4.840 -20.271 1.00 94.19 89 LEU A N 1
ATOM 668 C CA . LEU A 1 89 ? 16.428 -4.796 -18.909 1.00 94.19 89 LEU A CA 1
ATOM 669 C C . LEU A 1 89 ? 15.309 -4.561 -17.884 1.00 94.19 89 LEU A C 1
ATOM 671 O O . LEU A 1 89 ? 15.230 -5.274 -16.885 1.00 94.19 89 LEU A O 1
ATOM 675 N N . LEU A 1 90 ? 14.411 -3.603 -18.136 1.00 93.75 90 LEU A N 1
ATOM 676 C CA . LEU A 1 90 ? 13.277 -3.344 -17.243 1.00 93.75 90 LEU A CA 1
ATOM 677 C C . LEU A 1 90 ? 12.338 -4.553 -17.144 1.00 93.75 90 LEU A C 1
ATOM 679 O O . LEU A 1 90 ? 11.870 -4.867 -16.048 1.00 93.75 90 LEU A O 1
ATOM 683 N N . ALA A 1 91 ? 12.112 -5.269 -18.246 1.00 92.88 91 ALA A N 1
ATOM 684 C CA . ALA A 1 91 ? 11.291 -6.474 -18.245 1.00 92.88 91 ALA A CA 1
ATOM 685 C C . ALA A 1 91 ? 11.884 -7.587 -17.359 1.00 92.88 91 ALA A C 1
ATOM 687 O O . ALA A 1 91 ? 11.119 -8.273 -16.682 1.00 92.88 91 ALA A O 1
ATOM 688 N N . THR A 1 92 ? 13.218 -7.720 -17.270 1.00 93.88 92 THR A N 1
ATOM 689 C CA . THR A 1 92 ? 13.859 -8.726 -16.389 1.00 93.88 92 THR A CA 1
ATOM 690 C C . THR A 1 92 ? 13.514 -8.550 -14.907 1.00 93.88 92 THR A C 1
ATOM 692 O O . THR A 1 92 ? 13.486 -9.520 -14.153 1.00 93.88 92 THR A O 1
ATOM 695 N N . VAL A 1 93 ? 13.201 -7.320 -14.492 1.00 90.69 93 VAL A N 1
ATOM 696 C CA . VAL A 1 93 ? 12.817 -6.967 -13.116 1.00 90.69 93 VAL A CA 1
ATOM 697 C C . VAL A 1 93 ? 11.322 -6.657 -12.987 1.00 90.69 93 VAL A C 1
ATOM 699 O O . VAL A 1 93 ? 10.899 -6.002 -12.034 1.00 90.69 93 VAL A O 1
ATOM 702 N N . ASN A 1 94 ? 10.505 -7.126 -13.937 1.00 90.19 94 ASN A N 1
ATOM 703 C CA . ASN A 1 94 ? 9.053 -6.911 -13.985 1.00 90.19 94 ASN A CA 1
ATOM 704 C C . ASN A 1 94 ? 8.641 -5.426 -13.954 1.00 90.19 94 ASN A C 1
ATOM 706 O O . ASN A 1 94 ? 7.593 -5.071 -13.409 1.00 90.19 94 ASN A O 1
ATOM 710 N N . CYS A 1 95 ? 9.465 -4.550 -14.527 1.00 92.56 95 CYS A N 1
ATOM 711 C CA . CYS A 1 95 ? 9.180 -3.128 -14.671 1.00 92.56 95 CYS A CA 1
ATOM 712 C C . CYS A 1 95 ? 8.740 -2.810 -16.102 1.00 92.56 95 CYS A C 1
ATOM 714 O O . CYS A 1 95 ? 9.231 -3.388 -17.069 1.00 92.56 95 CYS A O 1
ATOM 716 N N . THR A 1 96 ? 7.827 -1.849 -16.253 1.00 91.75 96 THR A N 1
ATOM 717 C CA . THR A 1 96 ? 7.337 -1.418 -17.575 1.00 91.75 96 THR A CA 1
ATOM 718 C C . THR A 1 96 ? 7.768 0.015 -17.858 1.00 91.75 96 THR A C 1
ATOM 720 O O . THR A 1 96 ? 7.456 0.917 -17.080 1.00 91.75 96 THR A O 1
ATOM 723 N N . SER A 1 97 ? 8.460 0.258 -18.976 1.00 91.38 97 SER A N 1
ATOM 724 C CA . SER A 1 97 ? 8.866 1.614 -19.369 1.00 91.38 97 SER A CA 1
ATOM 725 C C . SER A 1 97 ? 7.641 2.500 -19.616 1.00 91.38 97 SER A C 1
ATOM 727 O O . SER A 1 97 ? 6.760 2.131 -20.392 1.00 91.38 97 SER A O 1
ATOM 729 N N . LYS A 1 98 ? 7.611 3.688 -19.011 1.00 93.38 98 LYS A N 1
ATOM 730 C CA . LYS A 1 98 ? 6.569 4.702 -19.214 1.00 93.38 98 LYS A CA 1
ATOM 731 C C . LYS A 1 98 ? 7.015 5.775 -20.201 1.00 93.38 98 LYS A C 1
ATOM 733 O O . LYS A 1 98 ? 6.254 6.159 -21.082 1.00 93.38 98 LYS A O 1
ATOM 738 N N . LYS A 1 99 ? 8.237 6.282 -20.031 1.00 93.81 99 LYS A N 1
ATOM 739 C CA . LYS A 1 99 ? 8.812 7.330 -20.877 1.00 93.81 99 LYS A CA 1
ATOM 740 C C . LYS A 1 99 ? 10.323 7.168 -20.926 1.00 93.81 99 LYS A C 1
ATOM 742 O O . LYS A 1 99 ? 10.948 7.017 -19.882 1.00 93.81 99 LYS A O 1
ATOM 747 N N . ILE A 1 100 ? 10.889 7.257 -22.122 1.00 94.19 100 ILE A N 1
ATOM 748 C CA . ILE A 1 100 ? 12.333 7.314 -22.347 1.00 94.19 100 ILE A CA 1
ATOM 749 C C . ILE A 1 100 ? 12.625 8.668 -22.991 1.00 94.19 100 ILE A C 1
ATOM 751 O O . ILE A 1 100 ? 11.960 9.056 -23.950 1.00 94.19 100 ILE A O 1
ATOM 755 N N . GLN A 1 101 ? 13.570 9.412 -22.430 1.00 94.12 101 GLN A N 1
ATOM 756 C CA . GLN A 1 101 ? 14.012 10.701 -22.947 1.00 94.12 101 GLN A CA 1
ATOM 757 C C . GLN A 1 101 ? 15.527 10.680 -23.093 1.00 94.12 101 GLN A C 1
ATOM 759 O O . GLN A 1 101 ? 16.250 10.490 -22.116 1.00 94.12 101 GLN A O 1
ATOM 764 N N . ARG A 1 102 ? 16.003 10.890 -24.317 1.00 91.75 102 ARG A N 1
ATOM 765 C CA . ARG A 1 102 ? 17.429 11.000 -24.620 1.00 91.75 102 ARG A CA 1
ATOM 766 C C . ARG A 1 102 ? 17.846 12.460 -24.482 1.00 91.75 102 ARG A C 1
ATOM 768 O O . ARG A 1 102 ? 17.249 13.320 -25.121 1.00 91.75 102 ARG A O 1
ATOM 775 N N . GLY A 1 103 ? 18.809 12.727 -23.608 1.00 88.75 103 GLY A N 1
ATOM 776 C CA . GLY A 1 103 ? 19.525 14.000 -23.552 1.00 88.75 103 GLY A CA 1
ATOM 777 C C . GLY A 1 103 ? 20.928 13.847 -24.132 1.00 88.75 103 GLY A C 1
ATOM 778 O O . GLY A 1 103 ? 21.295 12.757 -24.566 1.00 88.75 103 GLY A O 1
ATOM 779 N N . ASP A 1 104 ? 21.723 14.913 -24.075 1.00 86.44 104 ASP A N 1
ATOM 780 C CA . ASP A 1 104 ? 23.055 14.982 -24.702 1.00 86.44 104 ASP A CA 1
ATOM 781 C C . ASP A 1 104 ? 24.143 14.173 -23.985 1.00 86.44 104 ASP A C 1
ATOM 783 O O . ASP A 1 104 ? 25.178 13.887 -24.577 1.00 86.44 104 ASP A O 1
ATOM 787 N N . VAL A 1 105 ? 23.901 13.758 -22.737 1.00 90.00 105 VAL A N 1
ATOM 788 C CA . VAL A 1 105 ? 24.874 13.001 -21.924 1.00 90.00 105 VAL A CA 1
ATOM 789 C C . VAL A 1 105 ? 24.318 11.658 -21.447 1.00 90.00 105 VAL A C 1
ATOM 791 O O . VAL A 1 105 ? 25.070 10.713 -21.216 1.00 90.00 105 VAL A O 1
ATOM 794 N N . ALA A 1 106 ? 22.997 11.532 -21.311 1.00 93.94 106 ALA A N 1
ATOM 795 C CA . ALA A 1 106 ? 22.378 10.334 -20.761 1.00 93.94 106 ALA A CA 1
ATOM 796 C C . ALA A 1 106 ? 20.944 10.125 -21.255 1.00 93.94 106 ALA A C 1
ATOM 798 O O . ALA A 1 106 ? 20.298 11.030 -21.792 1.00 93.94 106 ALA A O 1
ATOM 799 N N . VAL A 1 107 ? 20.433 8.917 -21.031 1.00 95.44 107 VAL A N 1
ATOM 800 C CA . VAL A 1 107 ? 19.045 8.549 -21.312 1.00 95.44 107 VAL A CA 1
ATOM 801 C C . VAL A 1 107 ? 18.288 8.431 -19.996 1.00 95.44 107 VAL A C 1
ATOM 803 O O . VAL A 1 107 ? 18.600 7.590 -19.157 1.00 95.44 107 VAL A O 1
ATOM 806 N N . HIS A 1 108 ? 17.275 9.269 -19.812 1.00 94.38 108 HIS A N 1
ATOM 807 C CA . HIS A 1 108 ? 16.390 9.228 -18.655 1.00 94.38 108 HIS A CA 1
ATOM 808 C C . HIS A 1 108 ? 15.215 8.302 -18.952 1.00 94.38 108 HIS A C 1
ATOM 810 O O . HIS A 1 108 ? 14.486 8.507 -19.924 1.00 94.38 108 HIS A O 1
ATOM 816 N N . CYS A 1 109 ? 15.002 7.305 -18.100 1.00 94.75 109 CYS A N 1
ATOM 817 C CA . CYS A 1 109 ? 13.879 6.391 -18.214 1.00 94.75 109 CYS A CA 1
ATOM 818 C C . CYS A 1 109 ? 13.001 6.472 -16.968 1.00 94.75 109 CYS A C 1
ATOM 820 O O . CYS A 1 109 ? 13.452 6.217 -15.851 1.00 94.75 109 CYS A O 1
ATOM 822 N N . TRP A 1 110 ? 11.726 6.776 -17.178 1.00 96.19 110 TRP A N 1
ATOM 823 C CA . TRP A 1 110 ? 10.678 6.618 -16.179 1.00 96.19 110 TRP A CA 1
ATOM 824 C C . TRP A 1 110 ? 9.943 5.318 -16.441 1.00 96.19 110 TRP A C 1
ATOM 826 O O . TRP A 1 110 ? 9.576 5.025 -17.583 1.00 96.19 110 TRP A O 1
ATOM 836 N N . PHE A 1 111 ? 9.703 4.549 -15.391 1.00 95.44 111 PHE A N 1
ATOM 837 C CA . PHE A 1 111 ? 9.082 3.234 -15.486 1.00 95.44 111 PHE A CA 1
ATOM 838 C C . PHE A 1 111 ? 8.128 3.000 -14.323 1.00 95.44 111 PHE A C 1
ATOM 840 O O . PHE A 1 111 ? 8.217 3.643 -13.280 1.00 95.44 111 PHE A O 1
ATOM 847 N N . TRP A 1 112 ? 7.194 2.084 -14.526 1.00 94.50 112 TRP A N 1
ATOM 848 C CA . TRP A 1 112 ? 6.348 1.568 -13.466 1.00 94.50 112 TRP A CA 1
ATOM 849 C C . TRP A 1 112 ? 7.106 0.475 -12.724 1.00 94.50 112 TRP A C 1
ATOM 851 O O . TRP A 1 112 ? 7.453 -0.549 -13.318 1.00 94.50 112 TRP A O 1
ATOM 861 N N . ALA A 1 113 ? 7.363 0.722 -11.445 1.00 92.56 113 ALA A N 1
ATOM 862 C CA . ALA A 1 113 ? 7.897 -0.243 -10.497 1.00 92.56 113 ALA A CA 1
ATOM 863 C C . ALA A 1 113 ? 6.779 -0.713 -9.564 1.00 92.56 113 ALA A C 1
ATOM 865 O O . ALA A 1 113 ? 5.808 0.009 -9.333 1.00 92.56 113 ALA A O 1
ATOM 866 N N . ARG A 1 114 ? 6.907 -1.911 -8.996 1.00 90.62 114 ARG A N 1
ATOM 867 C CA . ARG A 1 114 ? 6.004 -2.352 -7.926 1.00 90.62 114 ARG A CA 1
ATOM 868 C C . ARG A 1 114 ? 6.309 -1.579 -6.647 1.00 90.62 114 ARG A C 1
ATOM 870 O O . ARG A 1 114 ? 7.466 -1.496 -6.245 1.00 90.62 114 ARG A O 1
ATOM 877 N N . ASN A 1 115 ? 5.273 -1.073 -5.981 1.00 91.00 115 ASN A N 1
ATOM 878 C CA . ASN A 1 115 ? 5.431 -0.411 -4.692 1.00 91.00 115 ASN A CA 1
ATOM 879 C C . ASN A 1 115 ? 5.558 -1.474 -3.592 1.00 91.00 115 ASN A C 1
ATOM 881 O O . ASN A 1 115 ? 4.575 -1.895 -2.976 1.00 91.00 115 ASN A O 1
ATOM 885 N N . ASN A 1 116 ? 6.786 -1.936 -3.360 1.00 88.31 116 ASN A N 1
ATOM 886 C CA . ASN A 1 116 ? 7.070 -3.035 -2.433 1.00 88.31 116 ASN A CA 1
ATOM 887 C C . ASN A 1 116 ? 6.617 -2.733 -0.998 1.00 88.31 116 ASN A C 1
ATOM 889 O O . ASN A 1 116 ? 6.218 -3.650 -0.279 1.00 88.31 116 ASN A O 1
ATOM 893 N N . LYS A 1 117 ? 6.633 -1.458 -0.585 1.00 89.06 117 LYS A N 1
ATOM 894 C CA . LYS A 1 117 ? 6.136 -1.049 0.732 1.00 89.06 117 LYS A CA 1
ATOM 895 C C . LYS A 1 117 ? 4.623 -1.245 0.830 1.00 89.06 117 LYS A C 1
ATOM 897 O O . LYS A 1 117 ? 4.165 -1.895 1.764 1.00 89.06 117 LYS A O 1
ATOM 902 N N . ALA A 1 118 ? 3.861 -0.733 -0.136 1.00 88.06 118 ALA A N 1
ATOM 903 C CA . ALA A 1 118 ? 2.408 -0.888 -0.175 1.00 88.06 118 ALA A CA 1
ATOM 904 C C . ALA A 1 118 ? 1.995 -2.368 -0.221 1.00 88.06 118 ALA A C 1
ATOM 906 O O . ALA A 1 118 ? 1.096 -2.784 0.507 1.00 88.06 118 ALA A O 1
ATOM 907 N N . ILE A 1 119 ? 2.707 -3.175 -1.011 1.00 86.50 119 ILE A N 1
ATOM 908 C CA . ILE A 1 119 ? 2.480 -4.621 -1.110 1.00 86.50 119 ILE A CA 1
ATOM 909 C C . ILE A 1 119 ? 2.755 -5.310 0.230 1.00 86.50 119 ILE A C 1
ATOM 911 O O . ILE A 1 119 ? 1.932 -6.104 0.684 1.00 86.50 119 ILE A O 1
ATOM 915 N N . LYS A 1 120 ? 3.884 -4.999 0.883 1.00 87.06 120 LYS A N 1
ATOM 916 C CA . LYS A 1 120 ? 4.221 -5.529 2.212 1.00 87.06 120 LYS A CA 1
ATOM 917 C C . LYS A 1 120 ? 3.141 -5.179 3.234 1.00 87.06 120 LYS A C 1
ATOM 919 O O . LYS A 1 120 ? 2.693 -6.069 3.951 1.00 87.06 120 LYS A O 1
ATOM 924 N N . ASP A 1 121 ? 2.718 -3.918 3.282 1.00 82.44 121 ASP A N 1
ATOM 925 C CA . ASP A 1 121 ? 1.703 -3.448 4.228 1.00 82.44 121 ASP A CA 1
ATOM 926 C C . ASP A 1 121 ? 0.349 -4.144 3.976 1.00 82.44 121 ASP A C 1
ATOM 928 O O . ASP A 1 121 ? -0.314 -4.585 4.915 1.00 82.44 121 ASP A O 1
ATOM 932 N N . GLY A 1 122 ? -0.038 -4.334 2.710 1.00 82.00 122 GLY A N 1
ATOM 933 C CA . GLY A 1 122 ? -1.236 -5.096 2.344 1.00 82.00 122 GLY A CA 1
ATOM 934 C C . GLY A 1 122 ? -1.162 -6.577 2.741 1.00 82.00 122 GLY A C 1
ATOM 935 O O . GLY A 1 122 ? -2.141 -7.130 3.247 1.00 82.00 122 GLY A O 1
ATOM 936 N N . LEU A 1 123 ? -0.002 -7.218 2.556 1.00 78.62 123 LEU A N 1
ATOM 937 C CA . LEU A 1 123 ? 0.233 -8.607 2.970 1.00 78.62 123 LEU A CA 1
ATOM 938 C C . LEU A 1 123 ? 0.200 -8.766 4.493 1.00 78.62 123 LEU A C 1
ATOM 940 O O . LEU A 1 123 ? -0.435 -9.694 4.991 1.00 78.62 123 LEU A O 1
ATOM 944 N N . ASP A 1 124 ? 0.847 -7.863 5.226 1.00 80.81 124 ASP A N 1
ATOM 945 C CA . ASP A 1 124 ? 0.863 -7.859 6.692 1.00 80.81 124 ASP A CA 1
ATOM 946 C C . ASP A 1 124 ? -0.563 -7.782 7.264 1.00 80.81 124 ASP A C 1
ATOM 948 O O . ASP A 1 124 ? -0.965 -8.605 8.092 1.00 80.81 124 ASP A O 1
ATOM 952 N N . LEU A 1 125 ? -1.383 -6.864 6.741 1.00 75.31 125 LEU A N 1
ATOM 953 C CA . LEU A 1 125 ? -2.796 -6.759 7.113 1.00 75.31 125 LEU A CA 1
ATOM 954 C C . LEU A 1 125 ? -3.582 -8.033 6.773 1.00 75.31 125 LEU A C 1
ATOM 956 O O . LEU A 1 125 ? -4.375 -8.504 7.590 1.00 75.31 125 LEU A O 1
ATOM 960 N N . ALA A 1 126 ? -3.353 -8.629 5.601 1.00 70.75 126 ALA A N 1
ATOM 961 C CA . ALA A 1 126 ? -4.031 -9.859 5.199 1.00 70.75 126 ALA A CA 1
ATOM 962 C C . ALA A 1 126 ? -3.698 -11.049 6.122 1.00 70.75 126 ALA A C 1
ATOM 964 O O . ALA A 1 126 ? -4.604 -11.781 6.533 1.00 70.75 126 ALA A O 1
ATOM 965 N N . TYR A 1 127 ? -2.428 -11.231 6.498 1.00 68.38 127 TYR A N 1
ATOM 966 C CA . TYR A 1 127 ? -2.017 -12.308 7.408 1.00 68.38 127 TYR A CA 1
ATOM 967 C C . TYR A 1 127 ? -2.539 -12.115 8.836 1.00 68.38 127 TYR A C 1
ATOM 969 O O . TYR A 1 127 ? -2.909 -13.103 9.480 1.00 68.38 127 TYR A O 1
ATOM 977 N N . LYS A 1 128 ? -2.626 -10.866 9.315 1.00 70.19 128 LYS A N 1
ATOM 978 C CA . LYS A 1 128 ? -3.252 -10.536 10.607 1.00 70.19 128 LYS A CA 1
ATOM 979 C C . LYS A 1 128 ? -4.725 -10.929 10.639 1.00 70.19 128 LYS A C 1
ATOM 981 O O . LYS A 1 128 ? -5.163 -11.552 11.600 1.00 70.19 128 LYS A O 1
ATOM 986 N N . ILE A 1 129 ? -5.467 -10.650 9.567 1.00 65.19 129 ILE A N 1
ATOM 987 C CA . ILE A 1 129 ? -6.879 -11.047 9.450 1.00 65.19 129 ILE A CA 1
ATOM 988 C C . ILE A 1 129 ? -7.030 -12.573 9.393 1.00 65.19 129 ILE A C 1
ATOM 990 O O . ILE A 1 129 ? -7.925 -13.123 10.028 1.00 65.19 129 ILE A O 1
ATOM 994 N N . LYS A 1 130 ? -6.140 -13.277 8.680 1.00 56.62 130 LYS A N 1
ATOM 995 C CA . LYS A 1 130 ? -6.165 -14.749 8.575 1.00 56.62 130 LYS A CA 1
ATOM 996 C C . LYS A 1 130 ? -5.807 -15.458 9.897 1.00 56.62 130 LYS A C 1
ATOM 998 O O . LYS A 1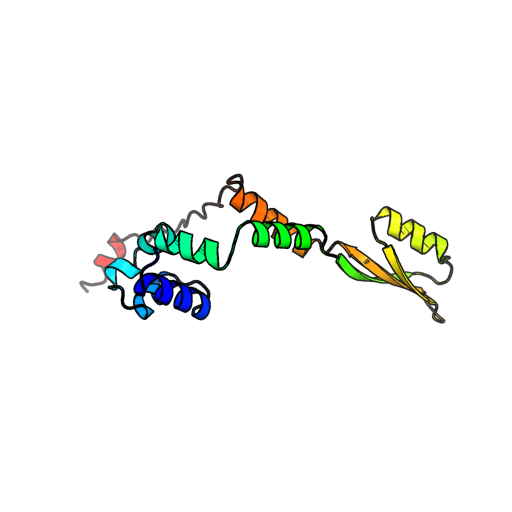 130 ? -5.818 -16.685 9.951 1.00 56.62 130 LYS A O 1
ATOM 1003 N N . GLY A 1 131 ? -5.432 -14.719 10.946 1.00 54.94 131 GLY A N 1
ATOM 1004 C CA . GLY A 1 131 ? -4.989 -15.289 12.223 1.00 54.94 131 GLY A CA 1
ATOM 1005 C C . GLY A 1 131 ? -3.677 -16.076 12.123 1.00 54.94 131 GLY A C 1
ATOM 1006 O O . GLY A 1 131 ? -3.323 -16.802 13.043 1.00 54.94 131 GLY A O 1
ATOM 1007 N N . SER A 1 132 ? -2.950 -15.954 11.006 1.00 50.09 132 SER A N 1
ATOM 1008 C CA . SER A 1 132 ? -1.653 -16.617 10.787 1.00 50.09 132 SER A CA 1
ATOM 1009 C C . SER A 1 132 ? -0.482 -15.791 11.335 1.00 50.09 132 SER A C 1
ATOM 1011 O O . SER A 1 132 ? 0.654 -16.253 11.350 1.00 50.09 132 SER A O 1
ATOM 1013 N N . TYR A 1 133 ? -0.762 -14.556 11.760 1.00 43.56 133 TYR A N 1
ATOM 1014 C CA . TYR A 1 133 ? 0.201 -13.632 12.341 1.00 43.56 133 TYR A CA 1
ATOM 1015 C C . TYR A 1 133 ? 0.228 -13.818 13.862 1.00 43.56 133 TYR A C 1
ATOM 1017 O O . TYR A 1 133 ? -0.691 -13.390 14.562 1.00 43.56 133 TYR A O 1
ATOM 1025 N N . ALA A 1 134 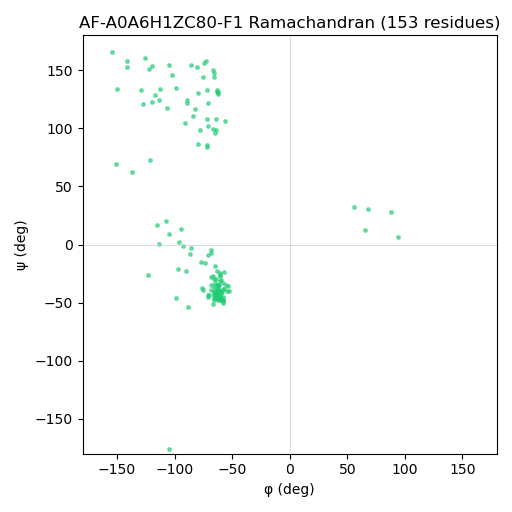? 1.270 -14.462 14.387 1.00 47.03 134 ALA A N 1
ATOM 1026 C CA . ALA A 1 134 ? 1.535 -14.438 15.821 1.00 47.03 134 ALA A CA 1
ATOM 1027 C C . ALA A 1 134 ? 2.027 -13.025 16.187 1.00 47.03 134 ALA A C 1
ATOM 1029 O O . ALA A 1 134 ? 3.013 -12.571 15.603 1.00 47.03 134 ALA A O 1
ATOM 1030 N N . PRO A 1 135 ? 1.368 -12.288 17.098 1.00 48.16 135 PRO A N 1
ATOM 1031 C CA . PRO A 1 135 ? 1.925 -11.028 17.566 1.00 48.16 135 PRO A CA 1
ATOM 1032 C C . PRO A 1 135 ? 3.260 -11.321 18.255 1.00 48.16 135 PRO A C 1
ATOM 1034 O O . PRO A 1 135 ? 3.331 -12.210 19.106 1.00 48.16 135 PRO A O 1
ATOM 1037 N N . GLU A 1 136 ? 4.314 -10.579 17.907 1.00 44.19 136 GLU A N 1
ATOM 1038 C CA . GLU A 1 136 ? 5.535 -10.558 18.709 1.00 44.19 136 GLU A CA 1
ATOM 1039 C C . GLU A 1 136 ? 5.142 -10.152 20.133 1.00 44.19 136 GLU A C 1
ATOM 1041 O O . GLU A 1 136 ? 4.795 -8.998 20.401 1.00 44.19 136 GLU A O 1
ATOM 1046 N N . LYS A 1 137 ? 5.152 -11.114 21.060 1.00 41.19 137 LYS A N 1
A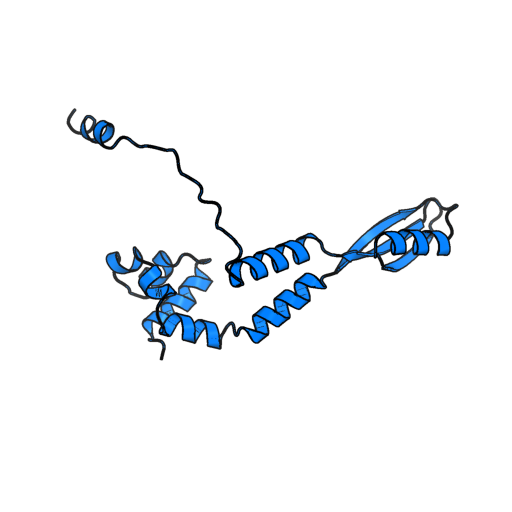TOM 1047 C CA . LYS A 1 137 ? 5.126 -10.809 22.485 1.00 41.19 137 LYS A CA 1
ATOM 1048 C C . LYS A 1 137 ? 6.424 -10.064 22.776 1.00 41.19 137 LYS A C 1
ATOM 1050 O O . LYS A 1 137 ? 7.469 -10.683 22.936 1.00 41.19 137 LYS A O 1
ATOM 1055 N N . LYS A 1 138 ? 6.377 -8.733 22.831 1.00 42.16 138 LYS A N 1
ATOM 1056 C CA . LYS A 1 138 ? 7.418 -7.982 23.531 1.00 42.16 138 LYS A CA 1
ATOM 1057 C C . LYS A 1 138 ? 7.278 -8.321 25.008 1.00 42.16 138 LYS A C 1
ATOM 1059 O O . LYS A 1 138 ? 6.405 -7.783 25.685 1.00 42.16 138 LYS A O 1
ATOM 1064 N N . GLU A 1 139 ? 8.106 -9.240 25.487 1.00 38.84 139 GLU A N 1
ATOM 1065 C CA . GLU A 1 139 ? 8.324 -9.391 26.918 1.00 38.84 139 GLU A CA 1
ATOM 1066 C C . GLU A 1 139 ? 8.970 -8.098 27.419 1.00 38.84 139 GLU A C 1
ATOM 1068 O O . GLU A 1 139 ? 10.110 -7.774 27.093 1.00 38.84 139 GLU A O 1
ATOM 1073 N N . LEU A 1 140 ? 8.207 -7.301 28.165 1.00 45.00 140 LEU A N 1
ATOM 1074 C CA . LEU A 1 140 ? 8.762 -6.216 28.963 1.00 45.00 140 LEU A CA 1
ATOM 1075 C C . LEU A 1 140 ? 9.498 -6.859 30.143 1.00 45.00 140 LEU A C 1
ATOM 1077 O O . LEU A 1 140 ? 8.933 -7.025 31.222 1.00 45.00 140 LEU A O 1
ATOM 1081 N N . SER A 1 141 ? 10.761 -7.236 29.942 1.00 40.38 141 SER A N 1
ATOM 1082 C CA . SER A 1 141 ? 11.679 -7.532 31.040 1.00 40.38 141 SER A CA 1
ATOM 1083 C C . SER A 1 141 ? 12.052 -6.211 31.721 1.00 40.38 141 SER A C 1
ATOM 1085 O O . SER A 1 141 ? 13.046 -5.568 31.393 1.00 40.38 141 SER A O 1
ATOM 1087 N N . GLY A 1 142 ? 11.194 -5.764 32.629 1.00 39.69 142 GLY A N 1
ATOM 1088 C CA . GLY A 1 142 ? 11.394 -4.568 33.437 1.00 39.69 142 GLY A CA 1
ATOM 1089 C C . GLY A 1 142 ? 10.676 -4.747 34.761 1.00 39.69 142 GLY A C 1
ATOM 1090 O O . GLY A 1 142 ? 9.636 -4.139 34.992 1.00 39.69 142 GLY A O 1
ATOM 1091 N N . GLY A 1 143 ? 11.194 -5.651 35.593 1.00 37.03 143 GLY A N 1
ATOM 1092 C CA . GLY A 1 143 ? 10.718 -5.842 36.955 1.00 37.03 143 GLY A CA 1
ATOM 1093 C C . GLY A 1 143 ? 10.993 -4.590 37.782 1.00 37.03 143 GLY A C 1
ATOM 1094 O O . GLY A 1 143 ? 12.089 -4.423 38.304 1.00 37.03 143 GLY A O 1
ATOM 1095 N N . LEU A 1 144 ? 9.999 -3.714 37.908 1.00 45.28 144 LEU A N 1
ATOM 1096 C CA . LEU A 1 144 ? 9.923 -2.811 39.050 1.00 45.28 144 LEU A CA 1
ATOM 1097 C C . LEU A 1 144 ? 9.536 -3.664 40.257 1.00 45.28 144 LEU A C 1
ATOM 1099 O O . LEU A 1 144 ? 8.415 -4.167 40.347 1.00 45.28 144 LEU A O 1
ATOM 1103 N N . ASN A 1 145 ? 10.501 -3.874 41.146 1.00 46.06 145 ASN A N 1
ATOM 1104 C CA . ASN A 1 145 ? 10.306 -4.585 42.398 1.00 46.06 145 ASN A CA 1
ATOM 1105 C C . ASN A 1 145 ? 9.462 -3.684 43.313 1.00 46.06 145 ASN A C 1
ATOM 1107 O O . ASN A 1 145 ? 9.963 -2.696 43.845 1.00 46.06 145 ASN A O 1
ATOM 1111 N N . LEU A 1 146 ? 8.162 -3.981 43.439 1.00 51.47 146 LEU A N 1
ATOM 1112 C CA . LEU A 1 146 ? 7.190 -3.173 44.196 1.00 51.47 146 LEU A CA 1
ATOM 1113 C C . LEU A 1 146 ? 7.600 -2.978 45.668 1.00 51.47 146 LEU A C 1
ATOM 1115 O O . LEU A 1 146 ? 7.209 -2.001 46.295 1.00 51.47 146 LEU A O 1
ATOM 1119 N N . THR A 1 147 ? 8.419 -3.888 46.192 1.00 52.84 147 THR A N 1
ATOM 1120 C CA . THR A 1 147 ? 9.016 -3.841 47.530 1.00 52.84 147 THR A CA 1
ATOM 1121 C C . THR A 1 147 ? 9.959 -2.656 47.725 1.00 52.84 147 THR A C 1
ATOM 1123 O O . THR A 1 147 ? 9.947 -2.066 48.794 1.00 52.84 147 THR A O 1
ATOM 1126 N N . GLN A 1 148 ? 10.703 -2.228 46.699 1.00 50.34 148 GLN A N 1
ATOM 1127 C CA . GLN A 1 148 ? 11.644 -1.104 46.830 1.00 50.34 148 GLN A CA 1
ATOM 1128 C C . GLN A 1 148 ? 10.964 0.273 46.841 1.00 50.34 148 GLN A C 1
ATOM 1130 O O . GLN A 1 148 ? 11.603 1.256 47.198 1.00 50.34 148 GLN A O 1
ATOM 1135 N N . LEU A 1 149 ? 9.692 0.361 46.433 1.00 50.53 149 LEU A N 1
ATOM 1136 C CA . LEU A 1 149 ? 8.942 1.622 46.403 1.00 50.53 149 LEU A CA 1
ATOM 1137 C C . LEU A 1 149 ? 8.202 1.896 47.724 1.00 50.53 149 LEU A C 1
ATOM 1139 O O . LEU A 1 149 ? 7.875 3.042 48.012 1.00 50.53 149 LEU A O 1
ATOM 1143 N N . CYS A 1 150 ? 7.921 0.855 48.514 1.00 50.25 150 CYS A N 1
ATOM 1144 C CA . CYS A 1 150 ? 7.306 1.011 49.832 1.00 50.25 150 CYS A CA 1
ATOM 1145 C C . CYS A 1 150 ? 8.318 1.500 50.875 1.00 50.25 150 CYS A C 1
ATOM 1147 O O . CYS A 1 150 ? 7.973 2.368 51.666 1.00 50.25 150 CYS A O 1
ATOM 1149 N N . ASP A 1 151 ? 9.570 1.040 50.806 1.00 52.34 151 ASP A N 1
ATOM 1150 C CA . ASP A 1 151 ? 10.616 1.414 51.770 1.00 52.34 151 ASP A CA 1
ATOM 1151 C C . ASP A 1 151 ? 11.101 2.873 51.630 1.00 52.34 151 ASP A C 1
ATOM 1153 O O . ASP A 1 151 ? 11.835 3.356 52.481 1.00 52.34 151 ASP A O 1
ATOM 1157 N N . SER A 1 152 ? 10.701 3.598 50.577 1.00 50.97 152 SER A N 1
ATOM 1158 C CA . SER A 1 152 ? 11.091 5.001 50.346 1.00 50.97 152 SER A CA 1
ATOM 1159 C C . SER A 1 152 ? 9.986 6.021 50.650 1.00 50.97 152 SER A C 1
ATOM 1161 O O . SER A 1 152 ? 10.099 7.173 50.234 1.00 50.97 152 SER A O 1
ATOM 1163 N N . LEU A 1 153 ? 8.874 5.599 51.259 1.00 55.91 153 LEU A N 1
ATOM 1164 C CA . LEU A 1 153 ? 7.744 6.475 51.607 1.00 55.91 153 LEU A CA 1
ATOM 1165 C C . LEU A 1 153 ? 7.535 6.632 53.121 1.00 55.91 153 LEU A C 1
ATOM 1167 O O . LEU A 1 153 ? 6.637 7.372 53.515 1.00 55.91 153 LEU A O 1
ATOM 1171 N N . ASP A 1 154 ? 8.377 5.987 53.930 1.00 51.53 154 ASP A N 1
ATOM 1172 C CA . ASP A 1 154 ? 8.364 6.060 55.397 1.00 51.53 154 ASP A CA 1
ATOM 1173 C C . ASP A 1 154 ? 9.643 6.708 55.990 1.00 51.53 154 ASP A C 1
ATOM 1175 O O . ASP A 1 154 ? 9.874 6.592 57.192 1.00 51.53 154 ASP A O 1
ATOM 1179 N N . ASP A 1 155 ? 10.435 7.429 55.177 1.00 44.09 155 ASP A N 1
ATOM 1180 C CA . ASP A 1 155 ? 11.524 8.331 55.619 1.00 44.09 155 ASP A CA 1
ATOM 1181 C C . ASP A 1 155 ? 11.217 9.804 55.280 1.00 44.09 155 ASP A C 1
ATOM 1183 O O . ASP A 1 155 ? 10.900 10.100 54.100 1.00 44.09 155 ASP A O 1
#

pLDDT: mean 81.47, std 16.49, range [37.03, 96.19]

Nearest PDB structures (foldseek):
  7uvp-assembly1_A  TM=6.196E-01  e=7.061E-01  Bacteroides thetaiotaomicron VPI-5482
  7l20-assembly1_w  TM=6.042E-01  e=5.230E-01  Homo sapiens
  7pjw-assembly1_x  TM=6.150E-01  e=8.978E-01  Escherichia coli
  3izp-assembly1_E  TM=5.360E-01  e=1.541E+00  Thermus thermophilus
  6mr3-assembly2_C-2  TM=4.504E-01  e=2.809E+00  Streptococcus mutans UA159

Organism: NCBI:txid1070528